Protein AF-A0A7V5UTC1-F1 (afdb_monomer)

Sequence (96 aa):
MENRRIIKYILIFIIFILPFNFILAYSDTTTHPALTDEIIDLFNHYYPDLKISDQEKALIKKGSTDEDIAPRWMQHFYDPIYNRGLVLVKPITYQP

Structure (mmCIF, N/CA/C/O backbone):
data_AF-A0A7V5UTC1-F1
#
_entry.id   AF-A0A7V5UTC1-F1
#
loop_
_atom_site.group_PDB
_atom_site.id
_atom_site.type_symbol
_atom_site.label_atom_id
_atom_site.label_alt_id
_atom_site.label_comp_id
_atom_site.label_asym_id
_atom_site.label_entity_id
_atom_site.label_seq_id
_atom_site.pdbx_PDB_ins_code
_atom_site.Cartn_x
_atom_site.Cartn_y
_atom_site.Cartn_z
_atom_site.occupancy
_atom_site.B_iso_or_equiv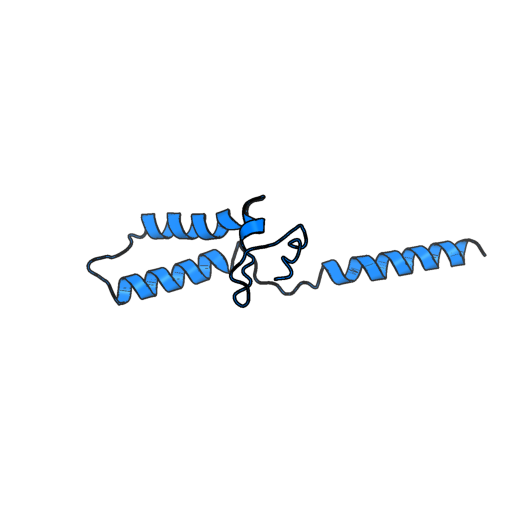
_atom_site.auth_seq_id
_atom_site.auth_comp_id
_atom_site.auth_asym_id
_atom_site.auth_atom_id
_atom_site.pdbx_PDB_model_num
ATOM 1 N N . MET A 1 1 ? 27.905 11.576 -44.860 1.00 60.19 1 MET A N 1
ATOM 2 C CA . MET A 1 1 ? 27.195 10.336 -44.448 1.00 60.19 1 MET A CA 1
ATOM 3 C C . MET A 1 1 ? 27.169 10.133 -42.929 1.00 60.19 1 MET A C 1
ATOM 5 O O . MET A 1 1 ? 26.231 9.504 -42.455 1.00 60.19 1 MET A O 1
ATOM 9 N N . GLU A 1 2 ? 28.121 10.678 -42.161 1.00 67.31 2 GLU A N 1
ATOM 10 C CA . GLU A 1 2 ? 28.170 10.554 -40.689 1.00 67.31 2 GLU A CA 1
ATOM 11 C C . GLU A 1 2 ? 26.976 11.178 -39.959 1.00 67.31 2 GLU A C 1
ATOM 13 O O . GLU A 1 2 ? 26.386 10.520 -39.107 1.00 67.31 2 GLU A O 1
ATOM 18 N N . ASN A 1 3 ? 26.514 12.364 -40.366 1.00 75.88 3 ASN A N 1
ATOM 19 C CA . ASN A 1 3 ? 25.366 13.024 -39.721 1.00 75.88 3 ASN A CA 1
ATOM 20 C C . ASN A 1 3 ? 24.090 12.165 -39.787 1.00 75.88 3 ASN A C 1
ATOM 22 O O . ASN A 1 3 ? 23.322 12.105 -38.834 1.00 75.88 3 ASN A O 1
ATOM 26 N N . ARG A 1 4 ? 23.897 11.414 -40.883 1.00 81.81 4 ARG A N 1
ATOM 27 C CA . ARG A 1 4 ? 22.767 10.479 -41.028 1.00 81.81 4 ARG A CA 1
ATOM 28 C C . ARG A 1 4 ? 22.890 9.258 -40.112 1.00 81.81 4 ARG A C 1
ATOM 30 O O . ARG A 1 4 ? 21.871 8.670 -39.772 1.00 81.81 4 ARG A O 1
ATOM 37 N N . ARG A 1 5 ? 24.108 8.856 -39.730 1.00 83.62 5 ARG A N 1
ATOM 38 C CA . ARG A 1 5 ? 24.341 7.761 -38.772 1.00 83.62 5 ARG A CA 1
ATOM 39 C C . ARG A 1 5 ? 24.052 8.224 -37.345 1.00 83.62 5 ARG A C 1
ATOM 41 O O . ARG A 1 5 ? 23.342 7.530 -36.632 1.00 83.62 5 ARG A O 1
ATOM 48 N N . ILE A 1 6 ? 24.501 9.424 -36.978 1.00 92.31 6 ILE A N 1
ATOM 49 C CA . ILE A 1 6 ? 24.229 10.024 -35.661 1.00 92.31 6 ILE A CA 1
ATOM 50 C C . ILE A 1 6 ? 22.723 10.238 -35.458 1.00 92.31 6 ILE A C 1
ATOM 52 O O . ILE A 1 6 ? 22.183 9.824 -34.437 1.00 92.31 6 ILE A O 1
ATOM 56 N N . ILE A 1 7 ? 22.019 10.778 -36.461 1.00 92.44 7 ILE A N 1
ATOM 57 C CA . ILE A 1 7 ? 20.557 10.961 -36.404 1.00 92.44 7 ILE A CA 1
ATOM 58 C C . ILE A 1 7 ? 19.831 9.624 -36.186 1.00 92.44 7 ILE A C 1
ATOM 60 O O . ILE A 1 7 ? 18.888 9.565 -35.403 1.00 92.44 7 ILE A O 1
ATOM 64 N N . LYS A 1 8 ? 20.281 8.535 -36.825 1.00 91.44 8 LYS A N 1
ATOM 65 C CA . LYS A 1 8 ? 19.702 7.198 -36.607 1.00 91.44 8 LYS A CA 1
ATOM 66 C C . LYS A 1 8 ? 19.869 6.727 -35.164 1.00 91.44 8 LYS A C 1
ATOM 68 O O . LYS A 1 8 ? 18.910 6.222 -34.595 1.00 91.44 8 LYS A O 1
ATOM 73 N N . TYR A 1 9 ? 21.046 6.908 -34.568 1.00 93.19 9 TYR A N 1
ATOM 74 C CA . TYR A 1 9 ? 21.272 6.522 -33.173 1.00 93.19 9 TYR A CA 1
ATOM 75 C C . TYR A 1 9 ? 20.453 7.365 -32.194 1.00 93.19 9 TYR A C 1
ATOM 77 O O . TYR A 1 9 ? 19.888 6.813 -31.257 1.00 93.19 9 TYR A O 1
ATOM 85 N N . ILE A 1 10 ? 20.317 8.669 -32.448 1.00 93.25 10 ILE A N 1
ATOM 86 C CA . ILE A 1 10 ? 19.456 9.554 -31.650 1.00 93.25 10 ILE A CA 1
ATOM 87 C C . ILE A 1 10 ? 17.990 9.115 -31.749 1.00 93.25 10 ILE A C 1
ATOM 89 O O . ILE A 1 10 ? 17.316 9.012 -30.731 1.00 93.25 10 ILE A O 1
ATOM 93 N N . LEU A 1 11 ? 17.500 8.800 -32.952 1.00 92.44 11 LEU A N 1
ATOM 94 C CA . LEU A 1 11 ? 16.132 8.307 -33.143 1.00 92.44 11 LEU A CA 1
ATOM 95 C C . LEU A 1 11 ? 15.892 6.985 -32.410 1.00 92.44 11 LEU A C 1
ATOM 97 O O . LEU A 1 11 ? 14.872 6.838 -31.745 1.00 92.44 11 LEU A O 1
ATOM 101 N N . ILE A 1 12 ? 16.841 6.050 -32.488 1.00 91.62 12 ILE A N 1
ATOM 102 C CA . ILE A 1 12 ? 16.781 4.785 -31.748 1.00 91.62 12 ILE A CA 1
ATOM 103 C C . ILE A 1 12 ? 16.724 5.058 -30.239 1.00 91.62 12 ILE A C 1
ATOM 105 O O . ILE A 1 12 ? 15.842 4.546 -29.559 1.00 91.62 12 ILE A O 1
ATOM 109 N N . PHE A 1 13 ? 17.607 5.911 -29.722 1.00 89.38 13 PHE A N 1
ATOM 110 C CA . PHE A 1 13 ? 17.645 6.277 -28.305 1.00 89.38 13 PHE A CA 1
ATOM 111 C C . PHE A 1 13 ? 16.326 6.898 -27.821 1.00 89.38 13 PHE A C 1
ATOM 113 O O . PHE A 1 13 ? 15.803 6.506 -26.780 1.00 89.38 13 PHE A O 1
ATOM 120 N N . ILE A 1 14 ? 15.742 7.806 -28.608 1.00 88.62 14 ILE A N 1
ATOM 121 C CA . ILE A 1 14 ? 14.446 8.426 -28.308 1.00 88.62 14 ILE A CA 1
ATOM 122 C C . ILE A 1 14 ? 13.328 7.374 -28.281 1.00 88.62 14 ILE A C 1
ATOM 124 O O . ILE A 1 14 ? 12.527 7.370 -27.348 1.00 88.62 14 ILE A O 1
ATOM 128 N N . ILE A 1 15 ? 13.294 6.453 -29.252 1.00 87.75 15 ILE A N 1
ATOM 129 C CA . ILE A 1 15 ? 12.304 5.363 -29.302 1.00 87.75 15 ILE A CA 1
ATOM 130 C C . ILE A 1 15 ? 12.398 4.467 -28.062 1.00 87.75 15 ILE A C 1
ATOM 132 O O . ILE A 1 15 ? 11.368 4.044 -27.545 1.00 87.75 15 ILE A O 1
ATOM 136 N N . PHE A 1 16 ? 13.607 4.199 -27.564 1.00 83.00 16 PHE A N 1
ATOM 137 C CA . PHE A 1 16 ? 13.787 3.390 -26.360 1.00 83.00 16 PHE A CA 1
ATOM 138 C C . PHE A 1 16 ? 13.443 4.143 -25.067 1.00 83.00 16 PHE A C 1
ATOM 140 O O . PHE A 1 16 ? 12.980 3.503 -24.133 1.00 83.00 16 PHE A O 1
ATOM 147 N N . ILE A 1 17 ? 13.609 5.469 -24.993 1.00 79.88 17 ILE A N 1
ATOM 148 C CA . ILE A 1 17 ? 13.362 6.246 -23.759 1.00 79.88 17 ILE A CA 1
ATOM 149 C C . ILE A 1 17 ? 11.913 6.708 -23.601 1.00 79.88 17 ILE A C 1
ATOM 151 O O . ILE A 1 17 ? 11.389 6.713 -22.486 1.00 79.88 17 ILE A O 1
ATOM 155 N N . LEU A 1 18 ? 11.246 7.084 -24.694 1.00 76.19 18 LEU A N 1
ATOM 156 C CA . LEU A 1 18 ? 9.862 7.559 -24.652 1.00 76.19 18 LEU A CA 1
ATOM 157 C C . LEU A 1 18 ? 8.882 6.628 -23.904 1.00 76.19 18 LEU A C 1
ATOM 159 O O . LEU A 1 18 ? 8.104 7.160 -23.111 1.00 76.19 18 LEU A O 1
ATOM 163 N N . PRO A 1 19 ? 8.902 5.286 -24.060 1.00 74.25 19 PRO A N 1
ATOM 164 C CA . PRO A 1 19 ? 7.924 4.420 -23.400 1.00 74.25 19 PRO A CA 1
ATOM 165 C C . PRO A 1 19 ? 8.071 4.344 -21.873 1.00 74.25 19 PRO A C 1
ATOM 167 O O . PRO A 1 19 ? 7.100 3.997 -21.206 1.00 74.25 19 PRO A O 1
ATOM 170 N N . PHE A 1 20 ? 9.219 4.715 -21.290 1.00 65.62 20 PHE A N 1
ATOM 171 C CA . PHE A 1 20 ? 9.404 4.675 -19.830 1.00 65.62 20 PHE A CA 1
ATOM 172 C C . PHE A 1 20 ? 8.528 5.685 -19.075 1.00 65.62 20 PHE A C 1
ATOM 174 O O . PHE A 1 20 ? 8.265 5.493 -17.893 1.00 65.62 20 PHE A O 1
ATOM 181 N N . ASN A 1 21 ? 8.040 6.731 -19.749 1.00 65.06 21 ASN A N 1
ATOM 182 C CA . ASN A 1 21 ? 7.177 7.749 -19.138 1.00 65.06 21 ASN A CA 1
ATOM 183 C C . ASN A 1 21 ? 5.675 7.425 -19.245 1.00 65.06 21 ASN A C 1
ATOM 185 O O . ASN A 1 21 ? 4.859 8.162 -18.701 1.00 65.06 21 ASN A O 1
ATOM 189 N N . PHE A 1 22 ? 5.294 6.341 -19.934 1.00 67.19 22 PHE A N 1
ATOM 190 C CA . PHE A 1 22 ? 3.891 5.958 -20.161 1.00 67.19 22 PHE A CA 1
ATOM 191 C C . PHE A 1 22 ? 3.482 4.699 -19.387 1.00 67.19 22 PHE A C 1
ATOM 193 O O . PHE A 1 22 ? 2.615 3.942 -19.823 1.00 67.19 22 PHE A O 1
ATOM 200 N N . ILE A 1 23 ? 4.103 4.451 -18.234 1.00 67.44 23 ILE A N 1
ATOM 201 C CA . ILE A 1 23 ? 3.699 3.353 -17.357 1.00 67.44 23 ILE A CA 1
ATOM 202 C C . ILE A 1 23 ? 2.482 3.820 -16.552 1.00 67.44 23 ILE A C 1
ATOM 204 O O . ILE A 1 23 ? 2.599 4.603 -15.615 1.00 67.44 23 ILE A O 1
ATOM 208 N N . LEU A 1 24 ? 1.298 3.348 -16.943 1.00 73.12 24 LEU A N 1
ATOM 209 C CA . LEU A 1 24 ? 0.053 3.545 -16.201 1.00 73.12 24 LEU A CA 1
ATOM 210 C C . LEU A 1 24 ? -0.055 2.464 -15.120 1.00 73.12 24 LEU A C 1
ATOM 212 O O . LEU A 1 24 ? -0.747 1.464 -15.297 1.00 73.12 24 LEU A O 1
ATOM 216 N N . ALA A 1 25 ? 0.680 2.644 -14.027 1.00 75.19 25 ALA A N 1
ATOM 217 C CA . ALA A 1 25 ? 0.567 1.812 -12.835 1.00 75.19 25 ALA A C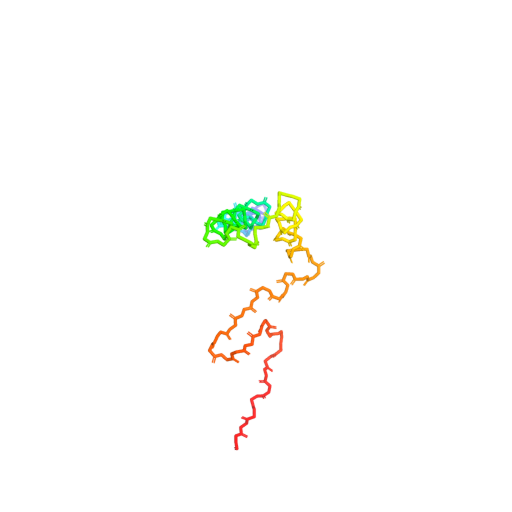A 1
ATOM 218 C C . ALA A 1 25 ? 0.039 2.641 -11.661 1.00 75.19 25 ALA A C 1
ATOM 220 O O . ALA A 1 25 ? 0.232 3.856 -11.593 1.00 75.19 25 ALA A O 1
ATOM 221 N N . TYR A 1 26 ? -0.631 1.968 -10.734 1.00 83.50 26 TYR A N 1
ATOM 222 C CA . TYR A 1 26 ? -1.010 2.549 -9.455 1.00 83.50 26 TYR A CA 1
ATOM 223 C C . TYR A 1 26 ? 0.250 2.823 -8.626 1.00 83.50 26 TYR A C 1
ATOM 225 O O . TYR A 1 26 ? 1.088 1.937 -8.485 1.00 83.50 26 TYR A O 1
ATOM 233 N N . SER A 1 27 ? 0.406 4.042 -8.099 1.00 85.75 27 SER A N 1
ATOM 234 C CA . SER A 1 27 ? 1.554 4.368 -7.243 1.00 85.75 27 SER A CA 1
ATOM 235 C C . SER A 1 27 ? 1.325 3.884 -5.813 1.00 85.75 27 SER A C 1
ATOM 237 O O . SER A 1 27 ? 0.291 4.170 -5.211 1.00 85.75 27 SER A O 1
ATOM 239 N N . ASP A 1 28 ? 2.341 3.242 -5.259 1.00 82.81 28 ASP A N 1
ATOM 240 C CA . ASP A 1 28 ? 2.557 2.922 -3.844 1.00 82.81 28 ASP A CA 1
ATOM 241 C C . ASP A 1 28 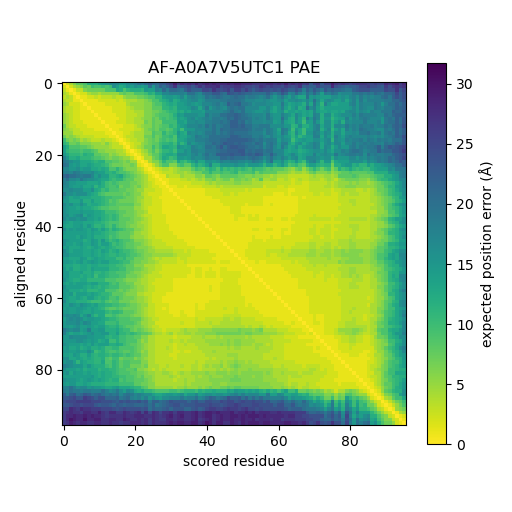? 2.275 4.082 -2.867 1.00 82.81 28 ASP A C 1
ATOM 243 O O . ASP A 1 28 ? 1.646 3.896 -1.827 1.00 82.81 28 ASP A O 1
ATOM 247 N N . THR A 1 29 ? 2.669 5.311 -3.207 1.00 90.75 29 THR A N 1
ATOM 248 C CA . THR A 1 29 ? 2.482 6.495 -2.345 1.00 90.75 29 THR A CA 1
ATOM 249 C C . THR A 1 29 ? 1.046 7.020 -2.313 1.00 90.75 29 THR A C 1
ATOM 251 O O . THR A 1 29 ? 0.710 7.850 -1.469 1.00 90.75 29 THR A O 1
ATOM 254 N N . THR A 1 30 ? 0.187 6.547 -3.219 1.00 92.62 30 THR A N 1
ATOM 255 C CA . THR A 1 30 ? -1.206 7.009 -3.333 1.00 92.62 30 THR A CA 1
ATOM 256 C C . THR A 1 30 ? -2.203 5.875 -3.149 1.00 92.62 30 THR A C 1
ATOM 258 O O . THR A 1 30 ? -3.101 5.971 -2.319 1.00 92.62 30 THR A O 1
ATOM 261 N N . THR A 1 31 ? -2.044 4.785 -3.893 1.00 94.44 31 THR A N 1
ATOM 262 C CA . THR A 1 31 ? -3.040 3.718 -4.005 1.00 94.44 31 THR A CA 1
ATOM 263 C C . THR A 1 31 ? -3.018 2.799 -2.795 1.00 94.44 31 THR A C 1
ATOM 265 O O . THR A 1 31 ? -4.080 2.539 -2.237 1.00 94.44 31 THR A O 1
ATOM 268 N N . HIS A 1 32 ? -1.838 2.358 -2.346 1.00 95.00 32 HIS A N 1
ATOM 269 C CA . HIS A 1 32 ? -1.728 1.496 -1.164 1.00 95.00 32 HIS A CA 1
ATOM 270 C C . HIS A 1 32 ? -2.340 2.162 0.079 1.00 95.00 32 HIS A C 1
ATOM 272 O O . HIS A 1 32 ? -3.304 1.615 0.616 1.00 95.00 32 HIS A O 1
ATOM 278 N N . PRO A 1 33 ? -1.908 3.371 0.500 1.00 97.00 33 PRO A N 1
ATOM 279 C CA . PRO A 1 33 ? -2.462 3.993 1.697 1.00 97.00 33 PRO A CA 1
ATOM 280 C C . PRO A 1 33 ? -3.938 4.374 1.550 1.00 97.00 33 PRO A C 1
ATOM 282 O O . PRO A 1 33 ? -4.632 4.396 2.562 1.00 97.00 33 PRO A O 1
ATOM 285 N N . ALA A 1 34 ? -4.434 4.669 0.340 1.00 97.69 34 ALA A N 1
ATOM 286 C CA . ALA A 1 34 ? -5.854 4.949 0.119 1.00 97.69 34 ALA A CA 1
ATOM 287 C C . ALA A 1 34 ? -6.718 3.689 0.272 1.00 97.69 34 ALA A C 1
ATOM 289 O O . ALA A 1 34 ? -7.700 3.713 1.005 1.00 97.69 34 ALA A O 1
ATOM 290 N N . LEU A 1 35 ? -6.331 2.569 -0.349 1.00 98.06 35 LEU A N 1
ATOM 291 C CA . LEU A 1 35 ? -7.048 1.300 -0.184 1.00 98.06 35 LEU A CA 1
ATOM 292 C C . LEU A 1 35 ? -7.018 0.828 1.272 1.00 98.06 35 LEU A C 1
ATOM 294 O O . LEU A 1 35 ? -8.038 0.394 1.802 1.00 98.06 35 LEU A O 1
ATOM 298 N N . THR A 1 36 ? -5.869 0.942 1.938 1.00 98.12 36 THR A N 1
ATOM 299 C CA . THR A 1 36 ? -5.740 0.618 3.362 1.00 98.12 36 THR A CA 1
ATOM 300 C C . THR A 1 36 ? -6.663 1.470 4.233 1.00 98.12 36 THR A C 1
ATOM 302 O O . THR A 1 36 ? -7.260 0.946 5.170 1.00 98.12 36 THR A O 1
ATOM 305 N N . ASP A 1 37 ? -6.813 2.760 3.922 1.00 98.44 37 ASP A N 1
ATOM 306 C CA . ASP A 1 37 ? -7.717 3.666 4.636 1.00 98.44 37 ASP A CA 1
ATOM 307 C C . ASP A 1 37 ? -9.176 3.188 4.562 1.00 98.44 37 ASP A C 1
ATOM 309 O O . ASP A 1 37 ? -9.803 2.978 5.602 1.00 98.44 37 ASP A O 1
ATOM 313 N N . GLU A 1 38 ? -9.657 2.918 3.345 1.00 98.56 38 GLU A N 1
ATOM 314 C CA . GLU A 1 38 ? -11.031 2.474 3.077 1.00 98.56 38 GLU A CA 1
ATOM 315 C C . GLU A 1 38 ? -11.337 1.111 3.712 1.00 98.56 38 GLU A C 1
ATOM 317 O O . GLU A 1 38 ? -12.407 0.901 4.284 1.00 98.56 38 GLU A O 1
ATOM 322 N N . ILE A 1 39 ? -10.389 0.170 3.656 1.00 98.38 39 ILE A N 1
ATOM 323 C CA . ILE A 1 39 ? -10.568 -1.156 4.261 1.00 98.38 39 ILE A CA 1
ATOM 324 C C . ILE A 1 39 ? -10.615 -1.072 5.789 1.00 98.38 39 ILE A C 1
ATOM 326 O O . ILE A 1 39 ? -11.390 -1.803 6.407 1.00 98.38 39 ILE A O 1
ATOM 330 N N . ILE A 1 40 ? -9.839 -0.179 6.410 1.00 98.56 40 ILE A N 1
ATOM 331 C CA . ILE A 1 40 ? -9.902 0.033 7.863 1.00 98.56 40 ILE A CA 1
ATOM 332 C C . ILE A 1 40 ? -11.238 0.665 8.260 1.00 98.56 40 ILE A C 1
ATOM 334 O O . ILE A 1 40 ? -11.829 0.246 9.255 1.00 98.56 40 ILE A O 1
ATOM 338 N N . ASP A 1 41 ? -11.752 1.617 7.483 1.00 98.50 41 ASP A N 1
ATOM 339 C CA . ASP A 1 41 ? -13.062 2.216 7.757 1.00 98.50 41 ASP A CA 1
ATOM 340 C C . ASP A 1 41 ? -14.191 1.195 7.606 1.00 98.50 41 ASP A C 1
ATOM 342 O O . ASP A 1 41 ? -15.073 1.110 8.466 1.00 98.50 41 ASP A O 1
ATOM 346 N N . LEU A 1 42 ? -14.113 0.346 6.580 1.00 98.62 42 LEU A N 1
ATOM 347 C CA . LEU A 1 42 ? -15.027 -0.777 6.395 1.00 98.62 42 LEU A CA 1
ATOM 348 C C . LEU A 1 42 ? -14.950 -1.767 7.567 1.00 98.62 42 LEU A C 1
ATOM 350 O O . LEU A 1 42 ? -15.980 -2.190 8.093 1.00 98.62 42 LEU A O 1
ATOM 354 N N . PHE A 1 43 ? -13.741 -2.124 8.004 1.00 98.62 43 PHE A N 1
ATOM 355 C CA . PHE A 1 43 ? -13.532 -3.010 9.147 1.00 98.62 43 PHE A CA 1
ATOM 356 C C . PHE A 1 43 ? -14.133 -2.416 10.426 1.00 98.62 43 PHE A C 1
ATOM 358 O O . PHE A 1 43 ? -14.923 -3.074 11.097 1.00 98.62 43 PHE A O 1
ATOM 365 N N . ASN A 1 44 ? -13.836 -1.153 10.725 1.00 98.56 44 ASN A N 1
ATOM 366 C CA . ASN A 1 44 ? -14.359 -0.449 11.893 1.00 98.56 44 ASN A CA 1
ATOM 367 C C . ASN A 1 44 ? -15.888 -0.322 11.874 1.00 98.56 44 ASN A C 1
ATOM 369 O O . ASN A 1 44 ? -16.514 -0.320 12.934 1.00 98.56 44 ASN A O 1
ATOM 373 N N . HIS A 1 45 ? -16.488 -0.221 10.685 1.00 98.25 45 HIS A N 1
ATOM 374 C CA . HIS A 1 45 ? -17.937 -0.215 10.519 1.00 98.25 45 HIS A CA 1
ATOM 375 C C . HIS A 1 45 ? -18.571 -1.560 10.905 1.00 98.25 45 HIS A C 1
ATOM 377 O O . HIS A 1 45 ? -19.562 -1.579 11.634 1.00 98.25 45 HIS A O 1
ATOM 383 N N . TYR A 1 46 ? -18.004 -2.680 10.443 1.00 98.62 46 TYR A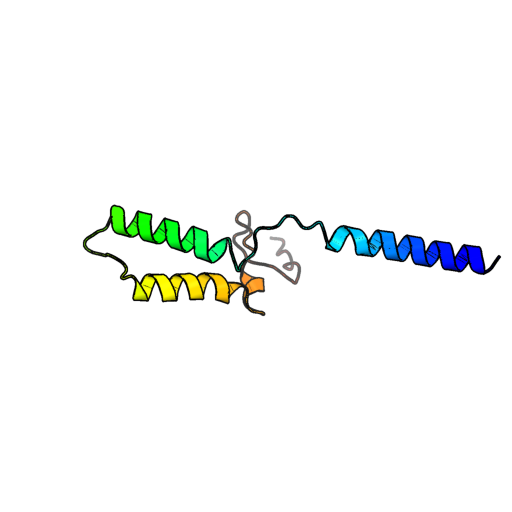 N 1
ATOM 384 C CA . TYR A 1 46 ? -18.553 -4.017 10.710 1.00 98.62 46 TYR A CA 1
ATOM 385 C C . TYR A 1 46 ? -18.147 -4.603 12.069 1.00 98.62 46 TYR A C 1
ATOM 387 O O . TYR A 1 46 ? -18.867 -5.449 12.598 1.00 98.62 46 TYR A O 1
ATOM 395 N N . TYR A 1 47 ? -17.026 -4.160 12.643 1.00 98.19 47 TYR A N 1
ATOM 396 C CA . TYR A 1 47 ? -16.454 -4.696 13.882 1.00 98.19 47 TYR A CA 1
ATOM 397 C C . TYR A 1 47 ? -16.159 -3.581 14.904 1.00 98.19 47 TYR A C 1
ATOM 399 O O . TYR A 1 47 ? -15.002 -3.367 15.273 1.00 98.19 47 TYR A O 1
ATOM 407 N N . PRO A 1 48 ? -17.185 -2.863 15.398 1.00 97.19 48 PRO A N 1
ATOM 408 C CA . PRO A 1 48 ? -16.993 -1.705 16.276 1.00 97.19 48 PRO A CA 1
ATOM 409 C C . PRO A 1 48 ? -16.318 -2.049 17.613 1.00 97.19 48 PRO A C 1
ATOM 411 O O . PRO A 1 48 ? -15.584 -1.223 18.152 1.00 97.19 48 PRO A O 1
ATOM 414 N N . ASP A 1 49 ? -16.504 -3.268 18.126 1.00 98.38 49 ASP A N 1
ATOM 415 C CA . ASP A 1 49 ? -15.868 -3.727 19.371 1.00 98.38 49 ASP A CA 1
ATOM 416 C C . ASP A 1 49 ? -14.363 -4.010 19.209 1.00 98.38 49 ASP A C 1
ATOM 418 O O . ASP A 1 49 ? -13.634 -4.105 20.195 1.00 98.38 49 ASP A O 1
ATOM 422 N N . LEU A 1 50 ? -13.888 -4.134 17.965 1.00 97.94 50 LEU A N 1
ATOM 423 C CA . LEU A 1 50 ? -12.485 -4.368 17.603 1.00 97.94 50 LEU A CA 1
ATOM 424 C C . LEU A 1 50 ? -11.876 -3.163 16.882 1.00 97.94 50 LEU A C 1
ATOM 426 O O . LEU A 1 50 ? -10.893 -3.309 16.157 1.00 97.94 50 LEU A O 1
ATOM 430 N N . LYS A 1 51 ? -12.485 -1.984 17.039 1.00 97.88 51 LYS A N 1
ATOM 431 C CA . LYS A 1 51 ? -12.150 -0.794 16.266 1.00 97.88 51 LYS A CA 1
ATOM 432 C C . LYS A 1 51 ? -10.649 -0.489 16.306 1.00 97.88 51 LYS A C 1
ATOM 434 O O . LYS A 1 51 ? -10.077 -0.262 17.368 1.00 97.88 51 LYS A O 1
ATOM 439 N N . ILE A 1 52 ? -10.063 -0.385 15.120 1.00 98.44 52 ILE A N 1
ATOM 440 C CA . ILE A 1 52 ? -8.721 0.143 14.891 1.00 98.44 52 ILE A CA 1
ATOM 441 C C . ILE A 1 52 ? -8.782 1.654 15.120 1.00 98.44 52 ILE A C 1
ATOM 443 O O . ILE A 1 52 ? -9.553 2.365 14.464 1.00 98.44 52 ILE A O 1
ATOM 447 N N . SER A 1 53 ? -7.987 2.143 16.066 1.00 98.31 53 SER A N 1
ATOM 448 C CA . SER A 1 53 ? -7.896 3.568 16.382 1.00 98.31 53 SER A CA 1
ATOM 449 C C . SER A 1 53 ? -7.275 4.368 15.234 1.00 98.31 53 SER A C 1
ATOM 451 O O . SER A 1 53 ? -6.553 3.832 14.395 1.00 98.31 53 SER A O 1
ATOM 453 N N . ASP A 1 54 ? -7.483 5.685 15.223 1.00 98.12 54 ASP A N 1
ATOM 454 C CA . ASP A 1 54 ? -6.905 6.558 14.191 1.00 98.12 54 ASP A CA 1
ATOM 455 C C . ASP A 1 54 ? -5.36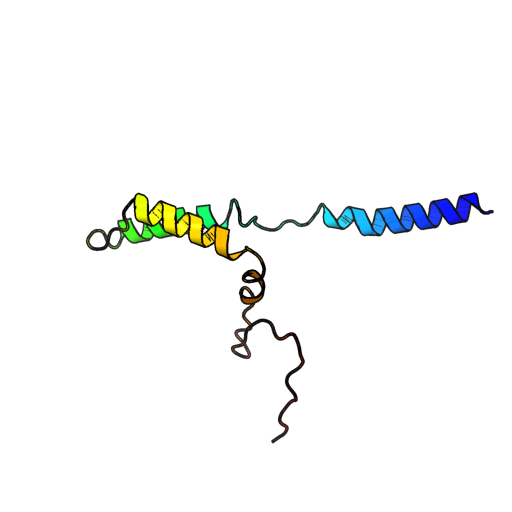5 6.520 14.190 1.00 98.12 54 ASP A C 1
ATOM 457 O O . ASP A 1 54 ? -4.730 6.616 13.137 1.00 98.12 54 ASP A O 1
ATOM 461 N N . GLN A 1 55 ? -4.749 6.332 15.364 1.00 98.50 55 GLN A N 1
ATOM 462 C CA . GLN A 1 55 ? -3.299 6.187 15.486 1.00 98.50 55 GLN A CA 1
ATOM 463 C C . GLN A 1 55 ? -2.812 4.877 14.853 1.00 98.50 55 GLN A C 1
ATOM 465 O O . GLN A 1 55 ? -1.827 4.881 14.111 1.00 98.50 55 GLN A O 1
ATOM 470 N N . GLU A 1 56 ? -3.501 3.765 15.107 1.00 98.62 56 GLU A N 1
ATOM 471 C CA . GLU A 1 56 ? -3.193 2.479 14.474 1.00 98.62 56 GLU A CA 1
ATOM 472 C C . GLU A 1 56 ? -3.440 2.544 12.965 1.00 98.62 56 GLU A C 1
ATOM 474 O O . GLU A 1 56 ? -2.585 2.114 12.194 1.00 98.62 56 GLU A O 1
ATOM 479 N N . LYS A 1 57 ? -4.537 3.178 12.529 1.00 98.44 57 LYS A N 1
ATOM 480 C CA . LYS A 1 57 ? -4.839 3.422 11.112 1.00 98.44 57 LYS A CA 1
ATOM 481 C C . LYS A 1 57 ? -3.688 4.147 10.417 1.00 98.44 57 LYS A C 1
ATOM 483 O O . LYS A 1 57 ? -3.236 3.709 9.359 1.00 98.44 57 LYS A O 1
ATOM 488 N N . ALA A 1 58 ? -3.160 5.211 11.023 1.00 98.31 58 ALA A N 1
ATOM 489 C CA . ALA A 1 58 ? -2.018 5.945 10.479 1.00 98.31 58 ALA A CA 1
ATOM 490 C C . ALA A 1 58 ? -0.752 5.075 10.360 1.00 98.31 58 ALA A C 1
ATOM 492 O O . ALA A 1 58 ? -0.048 5.149 9.350 1.00 98.31 58 ALA A O 1
ATOM 493 N N . LEU A 1 59 ? -0.474 4.225 11.355 1.00 98.62 59 LEU A N 1
ATOM 494 C CA . LEU A 1 59 ? 0.666 3.302 11.322 1.00 98.62 59 LEU A CA 1
ATOM 495 C C . LEU A 1 59 ? 0.505 2.220 10.248 1.00 98.62 59 LEU A C 1
ATOM 497 O O . LEU A 1 59 ? 1.468 1.928 9.539 1.00 98.62 59 LEU A O 1
ATOM 501 N N . ILE A 1 60 ? -0.697 1.663 10.084 1.00 98.38 60 ILE A N 1
ATOM 502 C CA . ILE A 1 60 ? -0.976 0.633 9.073 1.00 98.38 60 ILE A CA 1
ATOM 503 C C . ILE A 1 60 ? -0.853 1.225 7.663 1.00 98.38 60 ILE A C 1
ATOM 505 O O . ILE A 1 60 ? -0.184 0.634 6.819 1.00 98.38 60 ILE A O 1
ATOM 509 N N . LYS A 1 61 ? -1.394 2.429 7.423 1.00 98.00 61 LYS A N 1
ATOM 510 C CA . LYS A 1 61 ? -1.218 3.153 6.148 1.00 98.00 61 LYS A CA 1
ATOM 511 C C . LYS A 1 61 ? 0.247 3.448 5.839 1.00 98.00 61 LYS A C 1
ATOM 513 O O . LYS A 1 61 ? 0.673 3.362 4.693 1.00 98.00 61 LYS A O 1
ATOM 518 N N . LYS A 1 62 ? 1.042 3.797 6.854 1.00 97.38 62 LYS A N 1
ATOM 519 C CA . LYS A 1 62 ? 2.488 3.952 6.663 1.00 97.38 62 LYS A CA 1
ATOM 520 C C . LYS A 1 62 ? 3.126 2.613 6.282 1.00 97.38 62 LYS A C 1
ATOM 522 O O . LYS A 1 62 ? 3.913 2.561 5.343 1.00 97.38 62 LYS A O 1
ATOM 527 N N . GLY A 1 63 ? 2.748 1.537 6.971 1.00 96.69 63 GLY A N 1
ATOM 528 C CA . GLY A 1 63 ? 3.211 0.182 6.678 1.00 96.69 63 GLY A CA 1
ATOM 529 C C . GLY A 1 63 ? 2.914 -0.264 5.244 1.00 96.69 63 GLY A C 1
ATOM 530 O O . GLY A 1 63 ? 3.797 -0.852 4.621 1.00 96.69 63 GLY A O 1
ATOM 531 N N . SER A 1 64 ? 1.732 0.073 4.710 1.00 96.44 64 SER A N 1
ATOM 532 C CA . SER A 1 64 ? 1.339 -0.246 3.328 1.00 96.44 64 SER A CA 1
ATOM 533 C C . SER A 1 64 ? 2.128 0.526 2.269 1.00 96.44 64 SER A C 1
ATOM 535 O O . SER A 1 64 ? 2.268 0.055 1.152 1.00 96.44 64 SER A O 1
ATOM 537 N N . THR A 1 65 ? 2.647 1.718 2.578 1.00 95.94 65 THR A N 1
ATOM 538 C CA . THR A 1 65 ? 3.581 2.410 1.670 1.00 95.94 65 THR A CA 1
ATOM 539 C C . THR A 1 65 ? 4.997 1.861 1.820 1.00 95.94 65 THR A C 1
ATOM 541 O O . THR A 1 65 ? 5.691 1.636 0.835 1.00 95.94 65 THR A O 1
ATOM 544 N N . ASP A 1 66 ? 5.435 1.606 3.053 1.00 96.06 66 ASP A N 1
ATOM 545 C CA . ASP A 1 66 ? 6.797 1.151 3.328 1.00 96.06 66 ASP A CA 1
ATOM 546 C C . ASP A 1 66 ? 7.088 -0.257 2.752 1.00 96.06 66 ASP A C 1
ATOM 548 O O . ASP A 1 66 ? 8.240 -0.703 2.765 1.00 96.06 66 ASP A O 1
ATOM 552 N N . GLU A 1 67 ? 6.083 -1.039 2.334 1.00 93.62 67 GLU A N 1
ATOM 553 C CA . GLU A 1 67 ? 6.270 -2.378 1.729 1.00 93.62 67 GLU A CA 1
ATOM 554 C C . GLU A 1 67 ? 6.977 -2.356 0.382 1.00 93.62 67 GLU A C 1
ATOM 556 O O . GLU A 1 67 ? 7.784 -3.246 0.110 1.00 93.62 67 GLU A O 1
ATOM 561 N N . ASP A 1 68 ? 6.844 -1.263 -0.360 1.00 93.50 68 ASP A N 1
ATOM 562 C CA . ASP A 1 68 ? 7.530 -1.058 -1.633 1.00 93.50 68 ASP A CA 1
ATOM 563 C C . ASP A 1 68 ? 9.005 -0.639 -1.465 1.00 93.50 68 ASP A C 1
ATOM 565 O O . ASP A 1 68 ? 9.756 -0.569 -2.440 1.00 93.50 68 ASP A O 1
ATOM 569 N N . ILE A 1 69 ? 9.483 -0.425 -0.230 1.00 94.25 69 ILE A N 1
ATOM 570 C CA . ILE A 1 69 ? 10.895 -0.108 0.027 1.00 94.25 69 ILE A CA 1
ATOM 571 C C . ILE A 1 69 ? 11.780 -1.308 -0.334 1.00 94.25 69 ILE A C 1
ATOM 573 O O . ILE A 1 69 ? 11.628 -2.418 0.188 1.00 94.25 69 ILE A O 1
ATOM 577 N N . ALA A 1 70 ? 12.779 -1.074 -1.187 1.00 92.50 70 ALA A N 1
ATOM 578 C CA . ALA A 1 70 ? 13.746 -2.093 -1.572 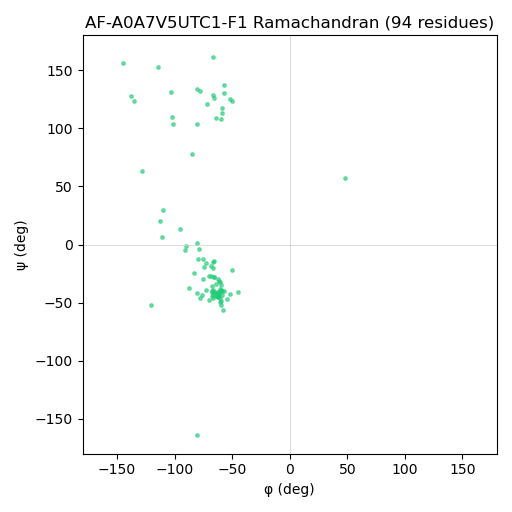1.00 92.50 70 ALA A CA 1
ATOM 579 C C . ALA A 1 70 ? 14.481 -2.690 -0.344 1.00 92.50 70 ALA A C 1
ATOM 581 O O . ALA A 1 70 ? 14.912 -1.946 0.538 1.00 92.50 70 ALA A O 1
ATOM 582 N N . PRO A 1 71 ? 14.686 -4.022 -0.283 1.00 92.44 71 PRO A N 1
ATOM 583 C CA . PRO A 1 71 ? 14.373 -5.022 -1.305 1.00 92.44 71 PRO A CA 1
ATOM 584 C C . PRO A 1 71 ? 13.014 -5.723 -1.101 1.00 92.44 71 PRO A C 1
ATOM 586 O O . PRO A 1 71 ? 12.777 -6.752 -1.736 1.00 92.44 71 PRO A O 1
ATOM 589 N N . ARG A 1 72 ? 12.130 -5.223 -0.225 1.00 91.56 72 ARG A N 1
ATOM 590 C CA . ARG A 1 72 ? 10.893 -5.927 0.169 1.00 91.56 72 ARG A CA 1
ATOM 591 C C . ARG A 1 72 ? 9.916 -6.123 -0.986 1.00 91.56 72 ARG A C 1
ATOM 593 O O . ARG A 1 72 ? 9.352 -7.206 -1.097 1.00 91.56 72 ARG A O 1
ATOM 600 N N . TRP A 1 73 ? 9.868 -5.170 -1.914 1.00 90.50 73 TRP A N 1
ATOM 601 C CA . TRP A 1 73 ? 9.095 -5.247 -3.161 1.00 90.50 73 TRP A CA 1
ATOM 602 C C . TRP A 1 73 ? 9.299 -6.532 -3.988 1.00 90.50 73 TRP A C 1
ATOM 604 O O . TRP A 1 73 ? 8.424 -6.937 -4.750 1.00 90.50 73 TRP A O 1
ATOM 614 N N . MET A 1 74 ? 10.413 -7.252 -3.805 1.00 91.12 74 MET A N 1
ATOM 615 C CA . MET A 1 74 ? 10.659 -8.536 -4.471 1.00 91.12 74 MET A CA 1
ATOM 616 C C . MET A 1 74 ? 9.700 -9.641 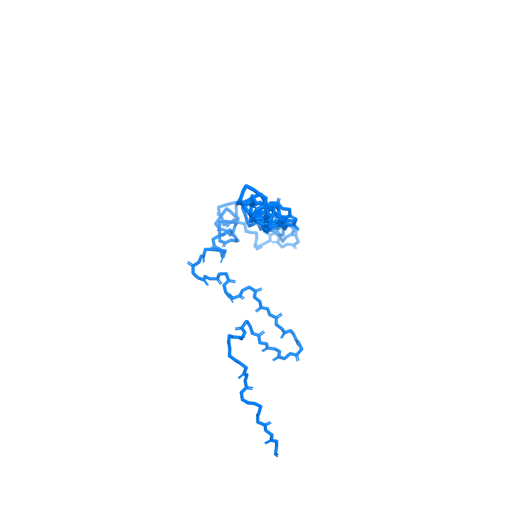-3.998 1.00 91.12 74 MET A C 1
ATOM 618 O O . MET A 1 74 ? 9.596 -10.681 -4.649 1.00 91.12 74 MET A O 1
ATOM 622 N N . GLN A 1 75 ? 9.001 -9.428 -2.881 1.00 91.69 75 GLN A N 1
ATOM 623 C CA . GLN A 1 75 ? 8.015 -10.347 -2.314 1.00 91.69 75 GLN A CA 1
ATOM 624 C C . GLN A 1 75 ? 6.586 -10.094 -2.834 1.00 91.69 75 GLN A C 1
ATOM 626 O O . GLN A 1 75 ? 5.688 -10.850 -2.484 1.00 91.69 75 GLN A O 1
ATOM 631 N N . HIS A 1 76 ? 6.357 -9.091 -3.696 1.00 92.62 76 HIS A N 1
ATOM 632 C CA . HIS A 1 76 ? 5.008 -8.704 -4.161 1.00 92.62 76 HIS A CA 1
ATOM 633 C C . HIS A 1 76 ? 4.449 -9.589 -5.285 1.00 92.62 76 HIS A C 1
ATOM 635 O O . HIS A 1 76 ? 3.349 -9.367 -5.783 1.00 92.62 76 HIS A O 1
ATOM 641 N N . PHE A 1 77 ? 5.199 -10.606 -5.702 1.00 92.81 77 PHE A N 1
ATOM 642 C CA . PHE A 1 77 ? 4.787 -11.524 -6.753 1.00 92.81 77 PHE A CA 1
ATOM 643 C C . PHE A 1 77 ? 4.328 -12.834 -6.135 1.00 92.81 77 PHE A C 1
ATOM 645 O O . PHE A 1 77 ? 5.054 -13.431 -5.341 1.00 92.81 77 PHE A O 1
ATOM 652 N N . TYR A 1 78 ? 3.162 -13.311 -6.557 1.00 94.31 78 TYR A N 1
ATOM 653 C CA . TYR A 1 78 ? 2.631 -14.608 -6.168 1.00 94.31 78 TYR A CA 1
ATOM 654 C C . TYR A 1 78 ? 2.021 -15.313 -7.380 1.00 94.31 78 TYR A C 1
ATOM 656 O O . TYR A 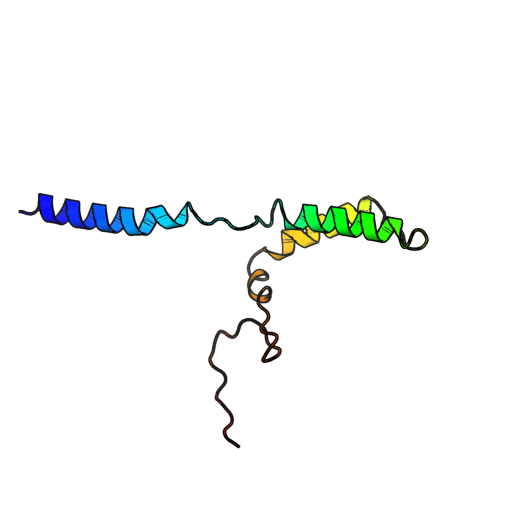1 78 ? 1.201 -14.753 -8.105 1.00 94.31 78 TYR A O 1
ATOM 664 N N . ASP A 1 79 ? 2.454 -16.548 -7.598 1.00 93.88 79 ASP A N 1
ATOM 665 C CA . ASP A 1 79 ? 1.969 -17.469 -8.615 1.00 93.88 79 ASP A CA 1
ATOM 666 C C . ASP A 1 79 ? 1.024 -18.477 -7.937 1.00 93.88 79 ASP A C 1
ATOM 668 O O . ASP A 1 79 ? 1.502 -19.389 -7.250 1.00 93.88 79 ASP A O 1
ATOM 672 N N . PRO A 1 80 ? -0.305 -18.331 -8.099 1.00 95.31 80 PRO A N 1
ATOM 673 C CA . PRO A 1 80 ? -1.280 -19.189 -7.431 1.00 95.31 80 PRO A CA 1
ATOM 674 C C . PRO A 1 80 ? -1.372 -20.591 -8.045 1.00 95.31 80 PRO A C 1
ATOM 676 O O . PRO A 1 80 ? -1.861 -21.504 -7.387 1.00 95.31 80 PRO A O 1
ATOM 679 N N . ILE A 1 81 ? -0.906 -20.790 -9.285 1.00 95.44 81 ILE A N 1
ATOM 680 C CA . ILE A 1 81 ? -0.966 -22.099 -9.958 1.00 95.44 81 ILE A CA 1
ATOM 681 C C . ILE A 1 81 ? 0.060 -23.048 -9.333 1.00 95.44 81 ILE A C 1
ATOM 683 O O . ILE A 1 81 ? -0.219 -24.228 -9.134 1.00 95.44 81 ILE A O 1
ATOM 687 N N . TYR A 1 82 ? 1.240 -22.519 -9.001 1.00 92.44 82 TYR A N 1
ATOM 688 C CA . TYR A 1 82 ? 2.350 -23.289 -8.431 1.00 92.44 82 TYR A CA 1
ATOM 689 C C . TYR A 1 82 ? 2.650 -22.942 -6.965 1.00 92.44 82 TYR A C 1
ATOM 691 O O . TYR A 1 82 ? 3.641 -23.426 -6.420 1.00 92.44 82 TYR A O 1
ATOM 699 N N . ASN A 1 83 ? 1.813 -22.107 -6.338 1.00 92.88 83 ASN A N 1
ATOM 700 C CA . ASN A 1 83 ? 1.918 -21.651 -4.951 1.00 92.88 83 ASN A CA 1
ATOM 701 C C . ASN A 1 83 ? 3.328 -21.157 -4.568 1.00 92.88 83 ASN A C 1
ATOM 703 O O . ASN A 1 83 ? 3.963 -21.680 -3.648 1.00 92.88 83 ASN A O 1
ATOM 707 N N . ARG A 1 84 ? 3.853 -20.169 -5.300 1.00 91.62 84 ARG A N 1
ATOM 708 C CA . ARG A 1 84 ? 5.231 -19.675 -5.116 1.00 91.62 84 ARG A CA 1
ATOM 709 C C . ARG A 1 84 ? 5.355 -18.172 -5.351 1.00 91.62 84 ARG A C 1
ATOM 711 O O . ARG A 1 84 ? 4.559 -17.597 -6.082 1.00 91.62 84 ARG A O 1
ATOM 718 N N . GLY A 1 85 ? 6.374 -17.554 -4.756 1.00 91.62 85 GLY A N 1
ATOM 719 C CA . GLY A 1 85 ? 6.723 -16.153 -5.008 1.00 91.62 85 GLY A CA 1
ATOM 720 C C . GLY A 1 85 ? 7.541 -15.946 -6.290 1.00 91.62 85 GLY A C 1
ATOM 721 O O . GLY A 1 85 ? 7.651 -16.851 -7.121 1.00 91.62 85 GLY A O 1
ATOM 722 N N . LEU A 1 86 ? 8.174 -14.776 -6.437 1.00 91.50 86 LEU A N 1
ATOM 723 C CA . LEU A 1 86 ? 9.117 -14.520 -7.531 1.00 91.50 86 LEU A CA 1
ATOM 724 C C . LEU A 1 86 ? 10.282 -15.521 -7.493 1.00 91.50 86 LEU A C 1
ATOM 726 O O . LEU A 1 86 ? 11.078 -15.550 -6.555 1.00 91.50 86 LEU A O 1
ATOM 730 N N . VAL A 1 87 ? 10.408 -16.326 -8.547 1.00 83.69 87 VAL A N 1
ATOM 731 C CA . VAL A 1 87 ? 11.486 -17.304 -8.696 1.00 83.69 87 VAL A CA 1
ATOM 732 C C . VAL A 1 87 ? 12.539 -16.758 -9.656 1.00 83.69 87 VAL A C 1
ATOM 734 O O . VAL A 1 87 ? 12.314 -16.683 -10.860 1.00 83.69 87 VAL A O 1
ATOM 737 N N . LEU A 1 88 ? 13.712 -16.409 -9.124 1.00 75.12 88 LEU A N 1
ATOM 738 C CA . LEU A 1 88 ? 14.833 -15.891 -9.921 1.00 75.12 88 LEU A CA 1
ATOM 739 C C . LEU A 1 88 ? 15.622 -16.997 -10.649 1.00 75.12 88 LEU A C 1
ATOM 741 O O . LEU A 1 88 ? 16.418 -16.700 -11.536 1.00 75.12 88 LEU A O 1
ATOM 745 N N . VAL A 1 89 ? 15.402 -18.272 -10.300 1.00 71.94 89 VAL A N 1
ATOM 746 C CA . VAL A 1 89 ? 16.090 -19.432 -10.891 1.00 71.94 89 VAL A CA 1
ATOM 747 C C . VAL A 1 89 ? 15.081 -20.530 -11.197 1.00 71.94 89 VAL A C 1
ATOM 749 O O . VAL A 1 89 ? 14.384 -20.988 -10.297 1.00 71.94 89 VAL A O 1
ATOM 752 N N . LYS A 1 90 ? 15.008 -20.981 -12.456 1.00 64.31 90 LYS A N 1
ATOM 753 C CA . LYS A 1 90 ? 14.096 -22.059 -12.868 1.00 64.31 90 LYS A CA 1
ATOM 754 C C . LYS A 1 90 ? 14.261 -23.258 -11.917 1.00 64.31 90 LYS A C 1
ATOM 756 O O . LYS A 1 90 ? 15.384 -23.750 -11.796 1.00 64.31 90 LYS A O 1
ATOM 761 N N . PRO A 1 91 ? 13.188 -23.736 -11.257 1.00 61.47 91 PRO A N 1
ATOM 762 C CA . PRO A 1 91 ? 13.281 -24.936 -10.443 1.00 61.47 91 PRO A CA 1
ATOM 763 C C . PRO A 1 91 ? 13.785 -26.061 -11.338 1.00 61.47 91 PRO A C 1
ATOM 765 O O . PRO A 1 91 ? 13.264 -26.245 -12.442 1.00 61.47 91 PRO A O 1
ATOM 768 N N . ILE A 1 92 ? 14.813 -26.779 -10.890 1.00 68.69 92 ILE A N 1
ATOM 769 C CA . ILE A 1 92 ? 15.224 -28.016 -11.542 1.00 68.69 92 ILE A CA 1
ATOM 770 C C . ILE A 1 92 ? 13.997 -28.919 -11.454 1.00 68.69 92 ILE A C 1
ATOM 772 O O . ILE A 1 92 ? 13.586 -29.309 -10.364 1.00 68.69 92 ILE A O 1
ATOM 776 N N . THR A 1 93 ? 13.328 -29.139 -12.581 1.00 66.25 93 THR A N 1
ATOM 777 C CA . THR A 1 93 ? 12.149 -29.995 -12.639 1.00 66.25 93 THR A CA 1
ATOM 778 C C . THR A 1 93 ? 12.571 -31.376 -12.159 1.00 66.25 93 THR A C 1
ATOM 780 O O . THR A 1 93 ? 13.370 -32.027 -12.831 1.00 66.25 93 THR A O 1
ATOM 783 N N . TYR A 1 94 ? 12.063 -31.809 -11.005 1.00 52.06 94 TYR A N 1
ATOM 784 C CA . TYR A 1 94 ? 12.094 -33.216 -10.638 1.00 52.06 94 TYR A CA 1
ATOM 785 C C . TYR A 1 94 ? 11.218 -33.943 -11.660 1.00 52.06 94 TYR A C 1
ATOM 787 O O . TYR A 1 94 ? 10.007 -33.717 -11.710 1.00 52.06 94 TYR A O 1
ATOM 795 N N . GLN A 1 95 ? 11.843 -34.718 -12.545 1.00 41.56 95 GLN A N 1
ATOM 796 C CA . GLN A 1 95 ? 11.111 -35.718 -13.310 1.00 41.56 95 GLN A CA 1
ATOM 797 C C . GLN A 1 95 ? 10.881 -36.918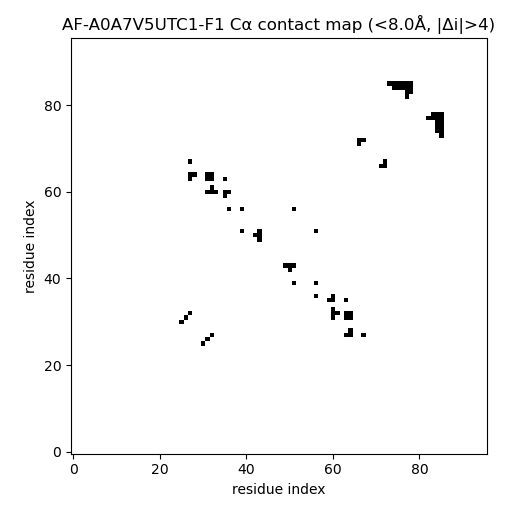 -12.381 1.00 41.56 95 GLN A C 1
ATOM 799 O O . GLN A 1 95 ? 11.831 -37.295 -11.691 1.00 41.56 95 GLN A O 1
ATOM 804 N N . PRO A 1 96 ? 9.644 -37.443 -12.305 1.00 57.22 96 PRO A N 1
ATOM 805 C CA . PRO A 1 96 ? 9.334 -38.620 -11.499 1.00 57.22 96 PRO A CA 1
ATOM 806 C C . PRO A 1 96 ? 10.120 -39.856 -11.950 1.00 57.22 96 PRO A C 1
ATOM 808 O O . PRO A 1 96 ? 10.459 -39.939 -13.154 1.00 57.22 96 PRO A O 1
#

Foldseek 3Di:
DVVVVVVVVVVVVCVVPVVVVVPPDDDLVPPQLVVLLVVLVVCCVVCVVPRDDPVNNVVVSVVSSCCCPPPNVQQVAADPVVGDGDDPDPPPDPDD

Radius of gyration: 22.72 Å; Cα contacts (8 Å, |Δi|>4): 44; chains: 1; bounding box: 47×52×64 Å

Mean predicted aligned error: 9.19 Å

pLDDT: mean 88.15, std 12.61, range [41.56, 98.62]

Secondary structure (DSSP, 8-state):
-HHHHHHHHHHHHHHHHGGGG------TTTHHHHHHHHHHHHHHHH-GGGPPPHHHHHHHHHHHHHTTSTTGGGG--EETTTTEE--SS-------

Solvent-accessible surface area (backbone atoms only — not comparable to full-atom values): 5906 Å² total; per-residue (Å²): 117,65,70,65,52,53,52,49,54,51,53,51,52,48,65,66,52,59,62,73,78,68,70,93,68,83,49,50,91,55,46,37,32,50,53,47,49,55,52,50,52,52,45,33,68,79,37,62,95,70,49,75,46,73,68,55,49,54,51,51,28,49,50,49,34,56,45,64,44,83,76,50,46,64,66,77,40,74,41,82,92,77,72,40,60,68,73,94,61,83,75,81,75,81,76,131